Protein AF-A0A7S1KXC6-F1 (afdb_monomer_lite)

Organism: Alexandrium catenella (NCBI:txid2925)

Radius of gyration: 20.32 Å; chains: 1; bounding box: 51×34×52 Å

Sequence (134 aa):
VDFGVVEAVAPRAGWAAPFLHRGDERSELSVRLCDVEEGTGRCQPRDADAAVFYPHRFVSCVRAEREGHGWRLNAEAAERIRAMRGLLRGLGAQGAGAKAADAPLVPAEIAGRCPAVEGLGMIPSPARSCAAQV

Foldseek 3Di:
DWDWDFPDKAQAPPDPDPDDDLPFPGIKTFIFTWDADLVFQWTATDPPDGDIDTSVPDDDDADWDDDPRTTGGDPVRSVVVVVVVVVVVVVVVVVVPCPDDDDDDDDPDDPDDDPPPPDDPDDDDPDDDDDDDD

Secondary structure (DSSP, 8-state):
--EEEEEEEEPPTT---SS--TT-SS-EEEEEEEEE-TTT-EEEEEEEEEEEE-GGG------EEEETTEEEE-HHHHHHHHHHHHHHHHHHHHHTT----------S--------------PPP---------

pLDDT: mean 77.61, std 20.32, range [34.34, 96.88]

Structure (mmCIF, N/CA/C/O backbone):
data_AF-A0A7S1KXC6-F1
#
_entry.id   AF-A0A7S1KXC6-F1
#
loop_
_atom_site.group_PDB
_atom_site.id
_atom_site.type_symbol
_atom_site.label_atom_id
_atom_site.label_alt_id
_atom_site.label_comp_id
_atom_site.label_asym_id
_atom_site.label_entity_id
_atom_site.label_seq_id
_atom_site.pdbx_PDB_ins_code
_atom_site.Cartn_x
_atom_site.Cartn_y
_atom_site.Cartn_z
_atom_site.occupancy
_ato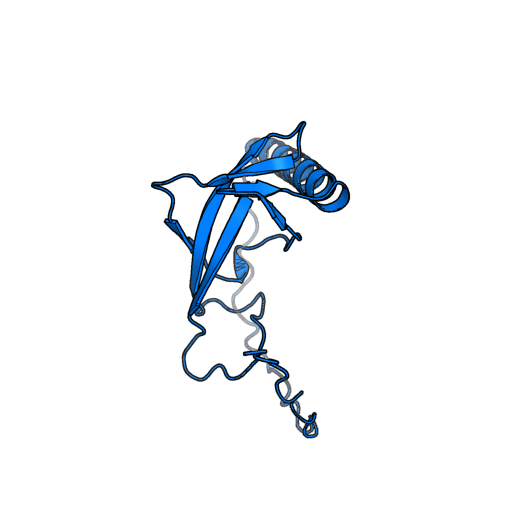m_site.B_iso_or_equiv
_atom_site.auth_seq_id
_atom_site.auth_comp_id
_atom_site.auth_asym_id
_atom_site.auth_atom_id
_atom_site.pdbx_PDB_model_num
ATOM 1 N N . VAL A 1 1 ? -9.961 -6.458 0.286 1.00 79.31 1 VAL A N 1
ATOM 2 C CA . VAL A 1 1 ? -9.179 -5.242 -0.037 1.00 79.31 1 VAL A CA 1
ATOM 3 C C . VAL A 1 1 ? -8.395 -4.909 1.191 1.00 79.31 1 VAL A C 1
ATOM 5 O O . VAL A 1 1 ? -8.953 -4.397 2.163 1.00 79.31 1 VAL A O 1
ATOM 8 N N . ASP A 1 2 ? -7.135 -5.284 1.137 1.00 89.00 2 ASP A N 1
ATOM 9 C CA . ASP A 1 2 ? -6.214 -5.154 2.246 1.00 89.00 2 ASP A CA 1
ATOM 10 C C . ASP A 1 2 ? -5.470 -3.830 2.132 1.00 89.00 2 ASP A C 1
ATOM 12 O O . ASP A 1 2 ? -5.295 -3.281 1.040 1.00 89.00 2 ASP A O 1
ATOM 16 N N . PHE A 1 3 ? -5.094 -3.288 3.282 1.00 92.62 3 PHE A N 1
ATOM 17 C CA . PHE A 1 3 ? -4.166 -2.175 3.351 1.00 92.62 3 PHE A CA 1
ATOM 18 C C . PHE A 1 3 ? -2.788 -2.756 3.646 1.00 92.62 3 PHE A C 1
ATOM 20 O O . PHE A 1 3 ? -2.651 -3.655 4.477 1.00 92.62 3 PHE A O 1
ATOM 27 N N . GLY A 1 4 ? -1.777 -2.257 2.949 1.00 93.81 4 GLY A N 1
ATOM 28 C CA . GLY A 1 4 ? -0.411 -2.709 3.126 1.00 93.81 4 GLY A CA 1
ATOM 29 C C . GLY A 1 4 ? 0.560 -1.553 2.991 1.00 93.81 4 GLY A C 1
ATOM 30 O O . GLY A 1 4 ? 0.341 -0.629 2.204 1.00 93.81 4 GLY A O 1
ATOM 31 N N . VAL A 1 5 ? 1.630 -1.617 3.772 1.00 93.38 5 VAL A N 1
ATOM 32 C CA . VAL A 1 5 ? 2.727 -0.654 3.734 1.00 93.38 5 VAL A CA 1
ATOM 33 C C . VAL A 1 5 ? 3.846 -1.247 2.895 1.00 93.38 5 VAL A C 1
ATOM 35 O O . VAL A 1 5 ? 4.293 -2.363 3.152 1.00 93.38 5 VAL A O 1
ATOM 38 N N . VAL A 1 6 ? 4.285 -0.510 1.877 1.00 93.31 6 VAL A N 1
ATOM 39 C CA . VAL A 1 6 ? 5.432 -0.902 1.052 1.00 93.31 6 VAL A CA 1
ATOM 40 C C . VAL A 1 6 ? 6.703 -0.695 1.872 1.00 93.31 6 VAL A C 1
ATOM 42 O O . VAL A 1 6 ? 7.017 0.431 2.252 1.00 93.31 6 VAL A O 1
ATOM 45 N N . GLU A 1 7 ? 7.423 -1.778 2.145 1.00 92.31 7 GLU A N 1
ATOM 46 C CA . GLU A 1 7 ? 8.675 -1.757 2.910 1.00 92.31 7 GLU A CA 1
ATOM 47 C C . GLU A 1 7 ? 9.895 -1.658 2.000 1.00 92.31 7 GLU A C 1
ATOM 49 O O . GLU A 1 7 ? 10.868 -0.981 2.326 1.00 92.31 7 GLU A O 1
ATOM 54 N N . ALA A 1 8 ? 9.839 -2.328 0.849 1.00 92.50 8 ALA A N 1
ATOM 55 C CA . ALA A 1 8 ? 10.916 -2.337 -0.124 1.00 92.50 8 ALA A CA 1
ATOM 56 C C . ALA A 1 8 ? 10.375 -2.447 -1.550 1.00 92.50 8 ALA A C 1
ATOM 58 O O . ALA A 1 8 ? 9.290 -2.979 -1.797 1.00 92.50 8 ALA A O 1
ATOM 59 N N . VAL A 1 9 ? 11.173 -1.946 -2.489 1.00 92.81 9 VAL A N 1
ATOM 60 C CA . VAL A 1 9 ? 10.916 -2.016 -3.926 1.00 92.81 9 VAL A CA 1
ATOM 61 C C . VAL A 1 9 ? 12.130 -2.646 -4.591 1.00 92.81 9 VAL A C 1
ATOM 63 O O . VAL A 1 9 ? 13.237 -2.122 -4.467 1.00 92.81 9 VAL A O 1
ATOM 66 N N . ALA A 1 10 ? 11.918 -3.735 -5.323 1.00 94.44 10 ALA A N 1
ATOM 67 C CA . ALA A 1 10 ? 12.913 -4.341 -6.196 1.00 94.44 10 ALA A CA 1
ATOM 68 C C . ALA A 1 10 ? 12.524 -4.046 -7.656 1.00 94.44 10 ALA A C 1
ATOM 70 O O . ALA A 1 10 ? 11.658 -4.723 -8.216 1.00 94.44 10 ALA A O 1
ATOM 71 N N . PRO A 1 11 ? 13.095 -2.998 -8.278 1.00 92.38 11 PRO A N 1
ATOM 72 C CA . PRO A 1 11 ? 12.751 -2.640 -9.644 1.00 92.38 11 PRO A CA 1
ATOM 73 C C . PRO A 1 11 ? 13.240 -3.707 -10.626 1.00 92.38 11 PRO A C 1
ATOM 75 O O . PRO A 1 11 ? 14.267 -4.355 -10.411 1.00 92.38 11 PRO A O 1
ATOM 78 N N . ARG A 1 12 ? 12.538 -3.859 -11.750 1.00 93.06 12 ARG A N 1
ATOM 79 C CA . ARG A 1 12 ? 12.982 -4.753 -12.822 1.00 93.06 12 ARG A CA 1
ATOM 80 C C . ARG A 1 12 ? 14.361 -4.345 -13.354 1.00 93.06 12 ARG A C 1
ATOM 82 O O . ARG A 1 12 ? 14.701 -3.162 -13.411 1.00 93.06 12 ARG A O 1
ATOM 89 N N . ALA A 1 13 ? 15.135 -5.325 -13.817 1.00 92.88 13 ALA A N 1
ATOM 90 C CA . ALA A 1 13 ? 16.466 -5.082 -14.368 1.00 92.88 13 ALA A CA 1
ATOM 91 C C . ALA A 1 13 ? 16.441 -4.038 -15.503 1.00 92.88 13 ALA A C 1
ATOM 93 O O . ALA A 1 13 ? 15.576 -4.075 -16.381 1.00 92.88 13 ALA A O 1
ATOM 94 N N . GLY A 1 14 ? 17.398 -3.106 -15.474 1.00 91.62 14 GLY A N 1
ATOM 95 C CA . GLY A 1 14 ? 17.503 -2.014 -16.448 1.00 91.62 14 GLY A CA 1
ATOM 96 C C . GLY A 1 14 ? 16.497 -0.871 -16.255 1.00 91.62 14 GLY A C 1
ATOM 97 O O . GLY A 1 14 ? 16.476 0.056 -17.061 1.00 91.62 14 GLY A O 1
ATOM 98 N N . TRP A 1 15 ? 15.669 -0.897 -15.206 1.00 89.88 15 TRP A N 1
ATOM 99 C CA . TRP A 1 15 ? 14.744 0.193 -14.895 1.00 89.88 15 TRP A CA 1
ATOM 100 C C . TRP A 1 15 ? 15.449 1.312 -14.128 1.00 89.88 15 TRP A C 1
ATOM 102 O O . TRP A 1 15 ? 15.749 1.181 -12.945 1.00 89.88 15 TRP A O 1
ATOM 112 N N . ALA A 1 16 ? 15.714 2.423 -14.813 1.00 86.12 16 ALA A N 1
ATOM 113 C CA . ALA A 1 16 ? 16.377 3.593 -14.233 1.00 86.12 16 ALA A CA 1
ATOM 114 C C . ALA A 1 16 ? 15.400 4.682 -13.749 1.00 86.12 16 ALA A C 1
ATOM 116 O O . ALA A 1 16 ? 15.834 5.709 -13.229 1.00 86.12 16 ALA A O 1
ATOM 117 N N . ALA A 1 17 ? 14.089 4.500 -13.944 1.00 84.94 17 ALA A N 1
ATOM 118 C CA . ALA A 1 17 ? 13.110 5.512 -13.570 1.00 84.94 17 ALA A CA 1
ATOM 119 C C . ALA A 1 17 ? 12.925 5.568 -12.041 1.00 84.94 17 ALA A C 1
ATOM 121 O O . ALA A 1 17 ? 12.840 4.521 -11.396 1.00 84.94 17 ALA A O 1
ATOM 122 N N . PRO A 1 18 ? 12.780 6.769 -11.450 1.00 83.31 18 PRO A N 1
ATOM 123 C CA . PRO A 1 18 ? 12.588 6.939 -10.008 1.00 83.31 18 PRO A CA 1
ATOM 124 C C . PRO A 1 18 ? 11.154 6.617 -9.549 1.00 83.31 18 PRO A C 1
ATOM 126 O O . PRO A 1 18 ? 10.776 6.928 -8.423 1.00 83.31 18 PRO A O 1
ATOM 129 N N . PHE A 1 19 ? 10.331 6.038 -10.424 1.00 85.88 19 PHE A N 1
ATOM 130 C CA . PHE A 1 19 ? 8.946 5.673 -10.159 1.00 85.88 19 PHE A CA 1
ATOM 131 C C . PHE A 1 19 ? 8.607 4.329 -10.806 1.00 85.88 19 PHE A C 1
ATOM 133 O O . PHE A 1 19 ? 9.251 3.886 -11.761 1.00 85.88 19 PHE A O 1
ATOM 140 N N . LEU A 1 20 ? 7.560 3.688 -10.290 1.00 84.81 20 LEU A N 1
ATOM 141 C CA . LEU A 1 20 ? 7.006 2.457 -10.846 1.00 84.81 20 LEU A CA 1
ATOM 142 C C . LEU A 1 20 ? 5.818 2.791 -11.738 1.00 84.81 20 LEU A C 1
ATOM 144 O O . LEU A 1 20 ? 4.960 3.598 -11.378 1.00 84.81 20 LEU A O 1
ATOM 148 N N . HIS A 1 21 ? 5.763 2.162 -12.907 1.00 85.25 21 HIS A N 1
ATOM 149 C CA . HIS A 1 21 ? 4.628 2.301 -13.807 1.00 85.25 21 HIS A CA 1
ATOM 150 C C . HIS A 1 21 ? 3.557 1.262 -13.461 1.00 85.25 21 HIS A C 1
ATOM 152 O O . HIS A 1 21 ? 3.878 0.129 -13.116 1.00 85.25 21 HIS A O 1
ATOM 158 N N . ARG A 1 22 ? 2.271 1.604 -13.598 1.00 84.75 22 ARG A N 1
ATOM 159 C CA . ARG A 1 22 ? 1.188 0.643 -13.322 1.00 84.75 22 ARG A CA 1
ATOM 160 C C . ARG A 1 22 ? 1.231 -0.568 -14.253 1.00 84.75 22 ARG A C 1
ATOM 162 O O . ARG A 1 22 ? 0.908 -1.659 -13.823 1.00 84.75 22 ARG A O 1
ATOM 169 N N . GLY A 1 23 ? 1.650 -0.385 -15.503 1.00 86.00 23 GLY A N 1
ATOM 170 C CA . GLY A 1 23 ? 1.884 -1.480 -16.455 1.00 86.00 23 GLY A CA 1
ATOM 171 C C . GLY A 1 23 ? 3.202 -2.231 -16.234 1.00 86.00 23 GLY A C 1
ATOM 172 O O . GLY A 1 23 ? 3.670 -2.914 -17.136 1.00 86.00 23 GLY A O 1
ATOM 173 N N . ASP A 1 24 ? 3.865 -2.034 -15.095 1.00 88.56 24 ASP A N 1
ATOM 174 C CA . ASP A 1 24 ? 5.043 -2.808 -14.740 1.00 88.56 24 ASP A CA 1
ATOM 175 C C . ASP A 1 24 ? 4.637 -4.123 -14.067 1.00 88.56 24 ASP A C 1
ATOM 177 O O . ASP A 1 24 ? 4.069 -4.156 -12.973 1.00 88.56 24 ASP A O 1
ATOM 181 N N . GLU A 1 25 ? 4.928 -5.218 -14.757 1.00 89.44 25 GLU A N 1
ATOM 182 C CA . GLU A 1 25 ? 4.617 -6.581 -14.324 1.00 89.44 25 GLU A CA 1
ATOM 183 C C . GLU A 1 25 ? 5.832 -7.300 -13.732 1.00 89.44 25 GLU A C 1
ATOM 185 O O . GLU A 1 25 ? 5.707 -8.430 -13.275 1.00 89.44 25 GLU A O 1
ATOM 190 N N . ARG A 1 26 ? 7.013 -6.666 -13.752 1.00 92.44 26 ARG A N 1
ATOM 191 C CA . ARG A 1 26 ? 8.278 -7.322 -13.391 1.00 92.44 26 ARG A CA 1
ATOM 192 C C . ARG A 1 26 ? 8.939 -6.761 -12.142 1.00 92.44 26 ARG A C 1
ATOM 194 O O . ARG A 1 26 ? 9.754 -7.463 -11.558 1.00 92.44 26 ARG A O 1
ATOM 201 N N . SER A 1 27 ? 8.646 -5.520 -11.759 1.00 93.62 27 SER A N 1
ATOM 202 C CA . SER A 1 27 ? 9.117 -4.994 -10.474 1.00 93.62 27 SER A CA 1
ATOM 203 C C . SER A 1 27 ? 8.339 -5.619 -9.324 1.00 93.62 27 SER A C 1
ATOM 205 O O . SER A 1 27 ? 7.125 -5.800 -9.417 1.00 93.62 27 SER A O 1
ATOM 207 N N . GLU A 1 28 ? 9.031 -5.892 -8.228 1.00 94.94 28 GLU A N 1
ATOM 208 C CA . GLU A 1 28 ? 8.468 -6.508 -7.033 1.00 94.94 28 GLU A CA 1
ATOM 209 C C . GLU A 1 28 ? 8.374 -5.492 -5.894 1.00 94.94 28 GLU A C 1
ATOM 211 O O . GLU A 1 28 ? 9.234 -4.627 -5.706 1.00 94.94 28 GLU A O 1
ATOM 216 N N . LEU A 1 29 ? 7.289 -5.593 -5.135 1.00 93.38 29 LEU A N 1
ATOM 217 C CA . LEU A 1 29 ? 6.963 -4.747 -3.999 1.00 93.38 29 LEU A CA 1
ATOM 218 C C . LEU A 1 29 ? 6.825 -5.625 -2.765 1.00 93.38 29 LEU A C 1
ATOM 220 O O . LEU A 1 29 ? 5.874 -6.400 -2.672 1.00 93.38 29 LEU A O 1
ATOM 224 N N . SER A 1 30 ? 7.744 -5.480 -1.814 1.00 94.38 30 SER A N 1
ATOM 225 C CA . SER A 1 30 ? 7.629 -6.118 -0.504 1.00 94.38 30 SER A CA 1
ATOM 226 C C . SER A 1 30 ? 6.679 -5.294 0.351 1.00 94.38 30 SER A C 1
ATOM 228 O O . SER A 1 30 ? 6.948 -4.126 0.644 1.00 94.38 30 SER A O 1
ATOM 230 N N . VAL A 1 31 ? 5.554 -5.889 0.729 1.00 94.31 31 VAL A N 1
ATOM 231 C CA . VAL A 1 31 ? 4.469 -5.228 1.452 1.00 94.31 31 VAL A CA 1
ATOM 232 C C . VAL A 1 31 ? 4.215 -5.946 2.761 1.00 94.31 31 VAL A C 1
ATOM 234 O O . VAL A 1 31 ? 4.072 -7.166 2.786 1.00 94.31 31 VAL A O 1
ATOM 237 N N . ARG A 1 32 ? 4.059 -5.173 3.834 1.00 94.50 32 ARG A N 1
ATOM 238 C CA . ARG A 1 32 ? 3.516 -5.669 5.096 1.00 94.50 32 ARG A CA 1
ATOM 239 C C . ARG A 1 32 ? 2.033 -5.350 5.181 1.00 94.50 32 ARG A C 1
ATOM 241 O O . ARG A 1 32 ? 1.653 -4.175 5.172 1.00 94.50 32 ARG A O 1
ATOM 248 N N . LEU A 1 33 ? 1.196 -6.381 5.255 1.00 94.75 33 LEU A N 1
ATOM 249 C CA . LEU A 1 33 ? -0.242 -6.188 5.423 1.00 94.75 33 LEU A CA 1
ATOM 250 C C . LEU A 1 33 ? -0.565 -5.670 6.824 1.00 94.75 33 LEU A C 1
ATOM 252 O O . LEU A 1 33 ? 0.121 -5.971 7.802 1.00 94.75 33 LEU A O 1
ATOM 256 N N . CYS A 1 34 ? -1.610 -4.856 6.899 1.00 95.12 34 CYS A N 1
ATOM 257 C CA . CYS A 1 34 ? -2.020 -4.186 8.119 1.00 95.12 34 CYS A CA 1
ATOM 258 C C . CYS A 1 34 ? -3.533 -4.298 8.322 1.00 95.12 34 CYS A C 1
ATOM 260 O O . CYS A 1 34 ? -4.321 -4.112 7.388 1.00 95.12 34 CYS A O 1
ATOM 262 N N . ASP A 1 35 ? -3.935 -4.511 9.571 1.00 94.62 35 ASP A N 1
ATOM 263 C CA . ASP A 1 35 ? -5.315 -4.343 10.004 1.00 94.62 35 ASP A CA 1
ATOM 264 C C . ASP A 1 35 ? -5.603 -2.869 10.246 1.00 94.62 35 ASP A C 1
ATOM 266 O O . ASP A 1 35 ? -4.863 -2.192 10.955 1.00 94.62 35 ASP A O 1
ATOM 270 N N . VAL A 1 36 ? -6.676 -2.369 9.632 1.00 95.00 36 VAL A N 1
ATOM 271 C CA . VAL A 1 36 ? -7.094 -0.967 9.745 1.00 95.00 36 VAL A CA 1
ATOM 272 C C . VAL A 1 36 ? -8.325 -0.890 10.628 1.00 95.00 36 VAL A C 1
ATOM 274 O O . VAL A 1 36 ? -9.389 -1.384 10.249 1.00 95.00 36 VAL A O 1
ATOM 277 N N . GLU A 1 37 ? -8.191 -0.222 11.766 1.00 95.00 37 GLU A N 1
ATOM 278 C CA . GLU A 1 37 ? -9.301 0.120 12.644 1.00 95.00 37 GLU A CA 1
ATOM 279 C C . GLU A 1 37 ? -10.068 1.319 12.058 1.00 95.00 37 GLU A C 1
ATOM 281 O O . GLU A 1 37 ? -9.586 2.453 12.048 1.00 95.00 37 GLU A O 1
ATOM 286 N N . GLU A 1 38 ? -11.277 1.081 11.539 1.00 88.88 38 GLU A N 1
ATOM 287 C CA . GLU A 1 38 ? -12.012 2.076 10.738 1.00 88.88 38 GLU A CA 1
ATOM 288 C C . GLU A 1 38 ? -12.458 3.324 11.517 1.00 88.88 38 GLU A C 1
ATOM 290 O O . GLU A 1 38 ? -12.719 4.356 10.893 1.00 88.88 38 GLU A O 1
ATOM 295 N N . GLY A 1 39 ? -12.559 3.239 12.848 1.00 92.44 39 GLY A N 1
ATOM 296 C CA . GLY A 1 39 ? -12.960 4.359 13.707 1.00 92.44 39 GLY A CA 1
ATOM 297 C C . GLY A 1 39 ? -11.816 5.317 14.043 1.00 92.44 39 GLY A C 1
ATOM 298 O O . GLY A 1 39 ? -12.026 6.523 14.130 1.00 92.44 39 GLY A O 1
ATOM 299 N N . THR A 1 40 ? -10.599 4.798 14.208 1.00 93.25 40 THR A N 1
ATOM 300 C CA . THR A 1 40 ? -9.431 5.577 14.659 1.00 93.25 40 THR A CA 1
ATOM 301 C C . THR A 1 40 ? -8.447 5.884 13.529 1.00 93.25 40 THR A C 1
ATOM 303 O O . THR A 1 40 ? -7.609 6.783 13.667 1.00 93.25 40 THR A O 1
ATOM 306 N N . GLY A 1 41 ? -8.528 5.129 12.424 1.00 94.56 41 GLY A N 1
ATOM 307 C CA . GLY A 1 41 ? -7.555 5.138 11.331 1.00 94.56 41 GLY A CA 1
ATOM 308 C C . GLY A 1 41 ? -6.239 4.439 11.683 1.00 94.56 41 GLY A C 1
ATOM 309 O O . GLY A 1 41 ? -5.280 4.523 10.910 1.00 94.56 41 GLY A O 1
ATOM 310 N N . ARG A 1 42 ? -6.163 3.773 12.843 1.00 96.25 42 ARG A N 1
ATOM 311 C CA . ARG A 1 42 ? -4.962 3.072 13.291 1.00 96.25 42 ARG A CA 1
ATOM 312 C C . ARG A 1 42 ? -4.752 1.813 12.460 1.00 96.25 42 ARG A C 1
ATOM 314 O O . ARG A 1 42 ? -5.684 1.061 12.192 1.00 96.25 42 ARG A O 1
ATOM 321 N N . CYS A 1 43 ? -3.514 1.609 12.045 1.00 96.31 43 CYS A N 1
ATOM 322 C CA . CYS A 1 43 ? -3.082 0.504 11.210 1.00 96.31 43 CYS A CA 1
ATOM 323 C C . CYS A 1 43 ? -2.048 -0.316 11.974 1.00 96.31 43 CYS A C 1
ATOM 325 O O . CYS A 1 43 ? -0.970 0.193 12.300 1.00 96.31 43 CYS A O 1
ATOM 327 N N . GLN A 1 44 ? -2.364 -1.576 12.246 1.00 95.88 44 GLN A N 1
ATOM 328 C CA . GLN A 1 44 ? -1.468 -2.482 12.949 1.00 95.88 44 GLN A CA 1
ATOM 329 C C . GLN A 1 44 ? -0.902 -3.520 11.976 1.00 95.88 44 GLN A C 1
ATOM 331 O O . GLN A 1 44 ? -1.684 -4.181 11.292 1.00 95.88 44 GLN A O 1
ATOM 336 N N . PRO A 1 45 ? 0.432 -3.657 11.874 1.00 94.88 45 PRO A N 1
ATOM 337 C CA . PRO A 1 45 ? 1.028 -4.684 11.033 1.00 94.88 45 PRO A CA 1
ATOM 338 C C . PRO A 1 45 ? 0.625 -6.084 11.485 1.00 94.88 45 PRO A C 1
ATOM 340 O O . PRO A 1 45 ? 0.551 -6.358 12.681 1.00 94.88 45 PRO A O 1
ATOM 343 N N . ARG A 1 46 ? 0.431 -6.975 10.515 1.00 94.69 46 ARG A N 1
ATOM 344 C CA . ARG A 1 46 ? 0.275 -8.411 10.745 1.00 94.69 46 ARG A CA 1
ATOM 345 C C . ARG A 1 46 ? 1.653 -9.070 10.668 1.00 94.69 46 ARG A C 1
ATOM 347 O O . ARG A 1 46 ? 2.307 -9.008 9.628 1.00 94.69 46 ARG A O 1
ATOM 354 N N . ASP A 1 47 ? 2.104 -9.683 11.762 1.00 82.12 47 ASP A N 1
ATOM 355 C CA . ASP A 1 47 ? 3.490 -10.167 11.903 1.00 82.12 47 ASP A CA 1
ATOM 356 C C . ASP A 1 47 ? 3.888 -11.269 10.903 1.00 82.12 47 ASP A C 1
ATOM 358 O O . ASP A 1 47 ? 5.057 -11.365 10.536 1.00 82.12 47 ASP A O 1
ATOM 362 N N . ALA A 1 48 ? 2.933 -12.075 10.430 1.00 81.44 48 ALA A N 1
ATOM 363 C CA . ALA A 1 48 ? 3.180 -13.178 9.496 1.00 81.44 48 ALA A CA 1
ATOM 364 C C . ALA A 1 48 ? 2.899 -12.835 8.018 1.00 81.44 48 ALA A C 1
ATOM 366 O O . ALA A 1 48 ? 3.156 -13.663 7.146 1.00 81.44 48 ALA A O 1
ATOM 367 N N . ASP A 1 49 ? 2.415 -11.625 7.717 1.00 83.62 49 ASP A N 1
ATOM 368 C CA . ASP A 1 49 ? 1.875 -11.286 6.392 1.00 83.62 49 ASP A CA 1
ATOM 369 C C . ASP A 1 49 ? 2.799 -10.337 5.613 1.00 83.62 49 ASP A C 1
ATOM 371 O O . ASP A 1 49 ? 2.380 -9.298 5.084 1.00 83.62 49 ASP A O 1
ATOM 375 N N . ALA A 1 50 ? 4.081 -10.694 5.538 1.00 88.88 50 ALA A N 1
ATOM 376 C CA . ALA A 1 50 ? 4.957 -10.135 4.518 1.00 88.88 50 ALA A CA 1
ATOM 377 C C . ALA A 1 50 ? 4.613 -10.791 3.174 1.00 88.88 50 ALA A C 1
ATOM 379 O O . ALA A 1 50 ? 4.700 -12.009 3.022 1.00 88.88 50 ALA A O 1
ATOM 380 N N . ALA A 1 51 ? 4.211 -9.986 2.195 1.00 92.81 51 ALA A N 1
ATOM 381 C CA . ALA A 1 51 ? 3.790 -10.460 0.885 1.00 92.81 51 ALA A CA 1
ATOM 382 C C . ALA A 1 51 ? 4.469 -9.665 -0.231 1.00 92.81 51 ALA A C 1
ATOM 384 O O . ALA A 1 51 ? 4.756 -8.475 -0.090 1.00 92.81 51 ALA A O 1
ATOM 385 N N . VAL A 1 52 ? 4.709 -10.332 -1.358 1.00 93.44 52 VAL A N 1
ATOM 386 C CA . VAL A 1 52 ? 5.253 -9.702 -2.563 1.00 93.44 52 VAL A CA 1
ATOM 387 C C . VAL A 1 52 ? 4.115 -9.414 -3.533 1.00 93.44 52 VAL A C 1
ATOM 389 O O . VAL A 1 52 ? 3.306 -10.287 -3.853 1.00 93.44 52 VAL A O 1
ATOM 392 N N . PHE A 1 53 ? 4.058 -8.175 -4.011 1.00 92.56 53 PHE A N 1
ATOM 393 C CA . PHE A 1 53 ? 3.090 -7.717 -4.999 1.00 92.56 53 PHE A CA 1
ATOM 394 C C . PHE A 1 53 ? 3.788 -7.104 -6.210 1.00 92.56 53 PHE A C 1
ATOM 396 O O . PHE A 1 53 ? 4.956 -6.733 -6.163 1.00 92.56 53 PHE A O 1
ATOM 403 N N . TYR A 1 54 ? 3.026 -6.942 -7.288 1.00 92.50 54 TYR A N 1
ATOM 404 C CA . TYR A 1 54 ? 3.455 -6.228 -8.487 1.00 92.50 54 TYR A CA 1
ATOM 405 C C . TYR A 1 54 ? 2.724 -4.882 -8.577 1.00 92.50 54 TYR A C 1
ATOM 407 O O . TYR A 1 54 ? 1.563 -4.808 -8.155 1.00 92.50 54 TYR A O 1
ATOM 415 N N . PRO A 1 55 ? 3.335 -3.833 -9.159 1.00 90.50 55 PRO A N 1
ATOM 416 C CA . PRO A 1 55 ? 2.741 -2.499 -9.271 1.00 90.50 55 PRO A CA 1
ATOM 417 C C . PRO A 1 55 ? 1.309 -2.476 -9.818 1.00 90.50 55 PRO A C 1
ATOM 419 O O . PRO A 1 55 ? 0.462 -1.751 -9.298 1.00 90.50 55 PRO A O 1
ATOM 422 N N . HIS A 1 56 ? 0.995 -3.313 -10.811 1.00 87.88 56 HIS A N 1
ATOM 423 C CA . HIS A 1 56 ? -0.344 -3.381 -11.407 1.00 87.88 56 HIS A CA 1
ATOM 424 C C . HIS A 1 56 ? -1.446 -3.848 -10.438 1.00 87.88 56 HIS A C 1
ATOM 426 O O . HIS A 1 56 ? -2.627 -3.613 -10.704 1.00 87.88 56 HIS A O 1
ATOM 432 N N . ARG A 1 57 ? -1.088 -4.498 -9.318 1.00 86.62 57 ARG A N 1
ATOM 433 C CA . ARG A 1 57 ? -2.038 -4.990 -8.303 1.00 86.62 57 ARG A CA 1
ATOM 434 C C . ARG A 1 57 ? -2.449 -3.922 -7.286 1.00 86.62 57 ARG A C 1
ATOM 436 O O . ARG A 1 57 ? -3.335 -4.177 -6.474 1.00 86.62 57 ARG A O 1
ATOM 443 N N . PHE A 1 58 ? -1.848 -2.733 -7.329 1.00 83.19 58 PHE A N 1
ATOM 444 C CA . PHE A 1 58 ? -2.198 -1.629 -6.440 1.00 83.19 58 PHE A CA 1
ATOM 445 C C . PHE A 1 58 ? -3.299 -0.767 -7.049 1.00 83.19 58 PHE A C 1
ATOM 447 O O . PHE A 1 58 ? -3.244 -0.372 -8.213 1.00 83.19 58 PHE A O 1
ATOM 454 N N . VAL A 1 59 ? -4.305 -0.458 -6.230 1.00 76.88 59 VAL A N 1
ATOM 455 C CA . VAL A 1 59 ? -5.464 0.341 -6.651 1.00 76.88 59 VAL A CA 1
ATOM 456 C C . VAL A 1 59 ? -5.271 1.822 -6.320 1.00 76.88 59 VAL A C 1
ATOM 458 O O . VAL A 1 59 ? -5.619 2.676 -7.128 1.00 76.88 59 VAL A O 1
ATOM 461 N N . SER A 1 60 ? -4.698 2.144 -5.155 1.00 79.62 60 SER A N 1
ATOM 462 C CA . SER A 1 60 ? -4.448 3.525 -4.730 1.00 79.62 60 SER A CA 1
ATOM 463 C C . SER A 1 60 ? -3.297 3.590 -3.733 1.00 79.62 60 SER A C 1
ATOM 465 O O . SER A 1 60 ? -3.241 2.793 -2.799 1.00 79.62 60 SER A O 1
ATOM 467 N N . CYS A 1 61 ? -2.444 4.604 -3.871 1.00 84.44 61 CYS A N 1
ATOM 468 C CA . CYS A 1 61 ? -1.528 5.014 -2.812 1.00 84.44 61 CYS A CA 1
ATOM 469 C C . CYS A 1 61 ? -2.262 5.974 -1.868 1.00 84.44 61 CYS A C 1
ATOM 471 O O . CYS A 1 61 ? -2.964 6.880 -2.324 1.00 84.44 61 CYS A O 1
ATOM 473 N N . VAL A 1 62 ? -2.114 5.777 -0.562 1.00 91.12 62 VAL A N 1
ATOM 474 C CA . VAL A 1 62 ? -2.582 6.712 0.468 1.00 91.12 62 VAL A CA 1
ATOM 475 C C . VAL A 1 62 ? -1.432 7.033 1.407 1.00 91.12 62 VAL A C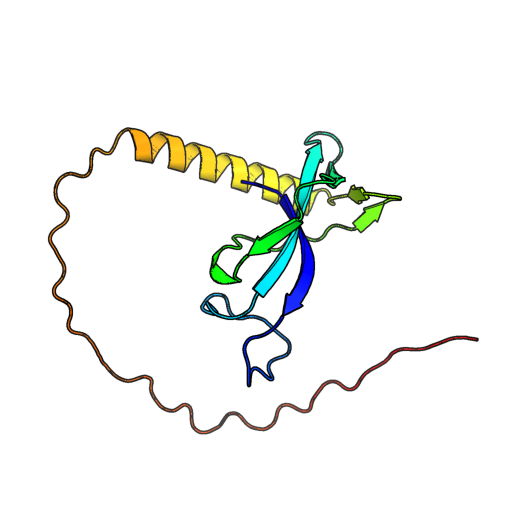 1
ATOM 477 O O . VAL A 1 62 ? -0.513 6.230 1.567 1.00 91.12 62 VAL A O 1
ATOM 480 N N . ARG A 1 63 ? -1.467 8.216 2.020 1.00 90.12 63 ARG A N 1
ATOM 481 C CA . ARG A 1 63 ? -0.454 8.613 2.994 1.00 90.12 63 ARG A CA 1
ATOM 482 C C . ARG A 1 63 ? -0.819 8.047 4.364 1.00 90.12 63 ARG A C 1
ATOM 484 O O . ARG A 1 63 ? -1.935 8.247 4.836 1.00 90.12 63 ARG A O 1
ATOM 491 N N . ALA A 1 64 ? 0.137 7.368 4.983 1.00 93.38 64 ALA A N 1
ATOM 492 C CA . ALA A 1 64 ? 0.063 6.921 6.364 1.00 93.38 64 ALA A CA 1
ATOM 493 C C . ALA A 1 64 ? 1.276 7.467 7.121 1.00 93.38 64 ALA A C 1
ATOM 495 O O . ALA A 1 64 ? 2.373 7.564 6.566 1.00 93.38 64 ALA A O 1
ATOM 496 N N . GLU A 1 65 ? 1.073 7.840 8.374 1.00 95.38 65 GLU A N 1
ATOM 497 C CA . GLU A 1 65 ? 2.110 8.370 9.253 1.00 95.38 65 GLU A CA 1
ATOM 498 C C . GLU A 1 65 ? 2.493 7.307 10.273 1.00 95.38 65 GLU A C 1
ATOM 500 O O . GLU A 1 65 ? 1.650 6.531 10.716 1.00 95.38 65 GLU A O 1
ATOM 505 N N . ARG A 1 66 ? 3.775 7.216 10.622 1.00 94.88 66 ARG A N 1
ATOM 506 C CA . ARG A 1 66 ? 4.238 6.211 11.580 1.00 94.88 66 ARG A CA 1
ATOM 507 C C . ARG A 1 66 ? 3.856 6.640 12.997 1.00 94.88 66 ARG A C 1
ATOM 509 O O . ARG A 1 66 ? 4.190 7.745 13.409 1.00 94.88 66 ARG A O 1
ATOM 516 N N . GLU A 1 67 ? 3.200 5.754 13.742 1.00 95.12 67 GLU A N 1
ATOM 517 C CA . GLU A 1 67 ? 2.734 5.995 15.112 1.00 95.12 67 GLU A CA 1
ATOM 518 C C . GLU A 1 67 ? 3.183 4.829 16.006 1.00 95.12 67 GLU A C 1
ATOM 520 O O . GLU A 1 67 ? 2.574 3.756 16.046 1.00 95.12 67 GLU A O 1
ATOM 525 N N . GLY A 1 68 ? 4.316 5.013 16.691 1.00 93.50 68 GLY A N 1
ATOM 526 C CA . GLY A 1 68 ? 4.965 3.952 17.465 1.00 93.50 68 GLY A CA 1
ATOM 527 C C . GLY A 1 68 ? 5.357 2.754 16.589 1.00 93.50 68 GLY A C 1
ATOM 528 O O . GLY A 1 68 ? 6.146 2.884 15.649 1.00 93.50 68 GLY A O 1
ATOM 529 N N . HIS A 1 69 ? 4.800 1.582 16.907 1.00 91.12 69 HIS A N 1
ATOM 530 C CA . HIS A 1 69 ? 5.012 0.335 16.159 1.00 91.12 69 HIS A CA 1
ATOM 531 C C . HIS A 1 69 ? 4.033 0.127 14.994 1.00 91.12 69 HIS A C 1
ATOM 533 O O . HIS A 1 69 ? 4.156 -0.862 14.276 1.00 91.12 69 HIS A O 1
ATOM 539 N N . GLY A 1 70 ? 3.066 1.026 14.809 1.00 94.44 70 GLY A N 1
ATOM 540 C CA . GLY A 1 70 ? 2.085 0.946 13.733 1.00 94.44 70 GLY A CA 1
ATOM 541 C C . GLY A 1 70 ? 2.092 2.184 12.851 1.00 94.44 70 GLY A C 1
ATOM 542 O O . GLY A 1 70 ? 3.041 2.976 12.831 1.00 94.44 70 GLY A O 1
ATOM 543 N N . TRP A 1 71 ? 0.991 2.355 12.131 1.00 96.81 71 TRP A N 1
ATOM 544 C CA . TRP A 1 71 ? 0.745 3.527 11.305 1.00 96.81 71 TRP A CA 1
ATOM 545 C C . TRP A 1 71 ? -0.620 4.120 11.602 1.00 96.81 71 TRP A C 1
ATOM 547 O O . TRP A 1 71 ? -1.500 3.462 12.153 1.00 96.81 71 TRP A O 1
ATOM 557 N N . ARG A 1 72 ? -0.807 5.364 11.187 1.00 96.88 72 ARG A N 1
ATOM 558 C CA . ARG A 1 72 ? -2.070 6.070 11.271 1.00 96.88 72 ARG A CA 1
ATOM 559 C C . ARG A 1 72 ? -2.403 6.708 9.938 1.00 96.88 72 ARG A C 1
ATOM 561 O O . ARG A 1 72 ? -1.576 7.383 9.327 1.00 96.88 72 ARG A O 1
ATOM 568 N N . LEU A 1 73 ? -3.626 6.486 9.486 1.00 96.00 73 LEU A N 1
ATOM 569 C CA . LEU A 1 73 ? -4.179 7.174 8.330 1.00 96.00 73 LEU A CA 1
ATOM 570 C C . LEU A 1 73 ? -4.707 8.534 8.772 1.00 96.00 73 LEU A C 1
ATOM 572 O O . LEU A 1 73 ? -5.365 8.646 9.807 1.00 96.00 73 LEU A O 1
ATOM 576 N N . ASN A 1 74 ? -4.461 9.563 7.965 1.00 95.25 74 ASN A N 1
ATOM 577 C CA . ASN A 1 74 ? -5.180 10.819 8.132 1.00 95.25 74 ASN A CA 1
ATOM 578 C C . ASN A 1 74 ? -6.660 10.644 7.722 1.00 95.25 74 ASN A C 1
ATOM 580 O O . ASN A 1 74 ? -7.040 9.635 7.120 1.00 95.25 74 ASN A O 1
ATOM 584 N N . ALA A 1 75 ? -7.499 11.632 8.044 1.00 94.06 75 ALA A N 1
ATOM 585 C CA . ALA A 1 75 ? -8.937 11.560 7.774 1.00 94.06 75 ALA A CA 1
ATOM 586 C C . ALA A 1 75 ? -9.244 11.308 6.285 1.00 94.06 75 ALA A C 1
ATOM 588 O O . ALA A 1 75 ? -10.049 10.440 5.959 1.00 94.06 75 ALA A O 1
ATOM 589 N N . GLU A 1 76 ? -8.548 11.998 5.376 1.00 94.31 76 GLU A N 1
ATOM 590 C CA . GLU A 1 76 ? -8.739 11.831 3.930 1.00 94.31 76 GLU A CA 1
ATOM 591 C C . GLU A 1 76 ? -8.401 10.407 3.455 1.00 94.31 76 GLU A C 1
ATOM 593 O O . GLU A 1 76 ? -9.158 9.792 2.702 1.00 94.31 76 GLU A O 1
ATOM 598 N N . ALA A 1 77 ? -7.272 9.856 3.906 1.00 93.50 77 ALA A N 1
ATOM 599 C CA . ALA A 1 77 ? -6.834 8.510 3.565 1.00 93.50 77 ALA A CA 1
ATOM 600 C C . ALA A 1 77 ? -7.798 7.450 4.113 1.00 93.50 77 ALA A C 1
ATOM 602 O O . ALA A 1 77 ? -8.131 6.502 3.400 1.00 93.50 77 ALA A O 1
ATOM 603 N N . ALA A 1 78 ? -8.279 7.627 5.347 1.00 93.00 78 ALA A N 1
ATOM 604 C CA . ALA A 1 78 ? -9.260 6.739 5.960 1.00 93.00 78 ALA A CA 1
ATOM 605 C C . ALA A 1 78 ? -10.585 6.729 5.176 1.00 93.00 78 ALA A C 1
ATOM 607 O O . ALA A 1 78 ? -11.079 5.652 4.829 1.00 93.00 78 ALA A O 1
ATOM 608 N N . GLU A 1 79 ? -11.113 7.905 4.813 1.00 93.69 79 GLU A N 1
ATOM 609 C CA . GLU A 1 79 ? -12.312 8.013 3.970 1.00 93.69 79 GLU A CA 1
ATOM 610 C C . GLU A 1 79 ? -12.106 7.349 2.608 1.00 93.69 79 GLU A C 1
ATOM 612 O O . GLU A 1 79 ? -12.955 6.584 2.145 1.00 93.69 79 GLU A O 1
ATOM 617 N N . ARG A 1 80 ? -10.947 7.568 1.976 1.00 92.88 80 ARG A N 1
ATOM 618 C CA . ARG A 1 80 ? -10.638 6.974 0.672 1.00 92.88 80 ARG A CA 1
ATOM 619 C C . ARG A 1 80 ? -10.613 5.448 0.728 1.00 92.88 80 ARG A C 1
ATOM 621 O O . ARG A 1 80 ? -11.196 4.800 -0.144 1.00 92.88 80 ARG A O 1
ATOM 628 N N . ILE A 1 81 ? -9.976 4.859 1.744 1.00 91.75 81 ILE A N 1
ATOM 629 C CA . ILE A 1 81 ? -9.979 3.399 1.932 1.00 91.75 81 ILE A CA 1
ATOM 630 C C . ILE A 1 81 ? -11.404 2.894 2.167 1.00 91.75 81 ILE A C 1
ATOM 632 O O . ILE A 1 81 ? -11.793 1.892 1.562 1.00 91.75 81 ILE A O 1
ATOM 636 N N . ARG A 1 82 ? -12.195 3.577 3.005 1.00 92.50 82 ARG A N 1
ATOM 637 C CA . ARG A 1 82 ? -13.583 3.189 3.292 1.00 92.50 82 ARG A CA 1
ATOM 638 C C . ARG A 1 82 ? -14.441 3.203 2.027 1.00 92.50 82 ARG A C 1
ATOM 640 O O . ARG A 1 82 ? -15.094 2.203 1.725 1.00 92.50 82 ARG A O 1
ATOM 647 N N . ALA A 1 83 ? -14.378 4.283 1.251 1.00 91.50 83 ALA A N 1
ATOM 648 C CA . ALA A 1 83 ? -15.081 4.410 -0.022 1.00 91.50 83 ALA A CA 1
ATOM 649 C C . ALA A 1 83 ? -14.663 3.306 -1.007 1.00 91.50 83 ALA A C 1
ATOM 651 O O . ALA A 1 83 ? -15.513 2.632 -1.587 1.00 91.50 83 ALA A O 1
ATOM 652 N N . MET A 1 84 ? -13.358 3.047 -1.138 1.00 90.69 84 MET A N 1
ATOM 653 C CA . MET A 1 84 ? -12.825 2.004 -2.017 1.00 90.69 84 MET A CA 1
ATOM 654 C C . MET A 1 84 ? -13.278 0.597 -1.601 1.00 90.69 84 MET A C 1
ATOM 656 O O . MET A 1 84 ? -13.673 -0.201 -2.452 1.00 90.69 84 MET A O 1
ATOM 660 N N . ARG A 1 85 ? -13.278 0.286 -0.298 1.00 90.31 85 ARG A N 1
ATOM 661 C CA . ARG A 1 85 ? -13.836 -0.971 0.228 1.00 90.31 85 ARG A CA 1
ATOM 662 C C . ARG A 1 85 ? -15.325 -1.093 -0.092 1.00 90.31 85 ARG A C 1
ATOM 664 O O . ARG A 1 85 ? -15.756 -2.170 -0.494 1.00 90.31 85 ARG A O 1
ATOM 671 N N . GLY A 1 86 ? -16.090 -0.009 0.047 1.00 91.44 86 GLY A N 1
ATOM 672 C CA . GLY A 1 86 ? -17.508 0.041 -0.317 1.00 91.44 86 GLY A CA 1
ATOM 673 C C . GLY A 1 86 ? -17.745 -0.273 -1.795 1.00 91.44 86 GLY A C 1
ATOM 674 O O . GLY A 1 86 ? -18.516 -1.178 -2.113 1.00 91.44 86 GLY A O 1
ATOM 675 N N . LEU A 1 87 ? -17.019 0.401 -2.692 1.00 90.12 87 LEU A N 1
ATOM 676 C CA . LEU A 1 87 ? -17.104 0.178 -4.139 1.00 90.12 87 LEU A CA 1
ATOM 677 C C . LEU A 1 87 ? -16.753 -1.264 -4.520 1.00 90.12 87 LEU A C 1
ATOM 679 O O . LEU A 1 87 ? -17.489 -1.907 -5.265 1.00 90.12 87 LEU A O 1
ATOM 683 N N . LEU A 1 88 ? -15.656 -1.799 -3.980 1.00 86.31 88 LEU A N 1
ATOM 684 C CA . LEU A 1 88 ? -15.189 -3.145 -4.318 1.00 86.31 88 LEU A CA 1
ATOM 685 C C . LEU A 1 88 ? -16.096 -4.243 -3.742 1.00 86.31 88 LEU A C 1
ATOM 687 O O . LEU A 1 88 ? -16.298 -5.261 -4.402 1.00 86.31 88 LEU A O 1
ATOM 691 N N . ARG A 1 89 ? -16.715 -4.028 -2.572 1.00 88.88 89 ARG A N 1
ATOM 692 C CA . ARG A 1 89 ? -17.789 -4.904 -2.067 1.00 88.88 89 ARG A CA 1
ATOM 693 C C . ARG A 1 89 ? -19.017 -4.865 -2.981 1.00 88.88 89 ARG A C 1
ATOM 695 O O . ARG A 1 89 ? -19.562 -5.919 -3.293 1.00 88.88 89 ARG A O 1
ATOM 702 N N . GLY A 1 90 ? -19.415 -3.677 -3.442 1.00 87.81 90 GLY A N 1
ATOM 703 C CA . GLY A 1 90 ? -20.534 -3.507 -4.373 1.00 87.81 90 GLY A CA 1
ATOM 704 C C . GLY A 1 90 ? -20.311 -4.225 -5.707 1.00 87.81 90 GLY A C 1
ATOM 705 O O . GLY A 1 90 ? -21.194 -4.938 -6.176 1.00 87.81 90 GLY A O 1
ATOM 706 N N . LEU A 1 91 ? -19.108 -4.111 -6.276 1.00 84.56 91 LEU A N 1
ATOM 707 C CA . LEU A 1 91 ? -18.730 -4.815 -7.506 1.00 84.56 91 LEU A CA 1
ATOM 708 C C . LEU A 1 91 ? -18.658 -6.335 -7.308 1.00 84.56 91 LEU A C 1
ATOM 710 O O . LEU A 1 91 ? -19.137 -7.085 -8.156 1.00 84.56 91 LEU A O 1
ATOM 714 N N . GLY A 1 92 ? -18.114 -6.800 -6.178 1.00 78.31 92 GLY A N 1
ATOM 715 C CA . GLY A 1 92 ? -18.074 -8.227 -5.847 1.00 78.31 92 GLY A CA 1
ATOM 716 C C . GLY A 1 92 ? -19.468 -8.852 -5.726 1.00 78.31 92 GLY A C 1
ATOM 717 O O . GLY A 1 92 ? -19.686 -9.965 -6.198 1.00 78.31 92 GLY A O 1
ATOM 718 N N . ALA A 1 93 ? -20.433 -8.118 -5.164 1.00 70.56 93 ALA A N 1
ATOM 719 C CA . ALA A 1 93 ? -21.824 -8.562 -5.072 1.00 70.56 93 ALA A CA 1
ATOM 720 C C . ALA A 1 93 ? -22.522 -8.629 -6.445 1.00 70.56 93 ALA A C 1
ATOM 722 O O . ALA A 1 93 ? -23.341 -9.516 -6.673 1.00 70.56 93 ALA A O 1
ATOM 723 N N . GLN A 1 94 ? -22.179 -7.730 -7.373 1.00 63.53 94 GLN A N 1
ATOM 724 C CA . GLN A 1 94 ? -22.739 -7.716 -8.730 1.00 63.53 94 GLN A CA 1
ATOM 725 C C . GLN A 1 94 ? -22.144 -8.819 -9.623 1.00 63.53 94 GLN A C 1
ATOM 727 O O . GLN A 1 94 ? -22.861 -9.424 -10.419 1.00 63.53 94 GLN A O 1
ATOM 732 N N . GLY A 1 95 ? -20.856 -9.136 -9.460 1.0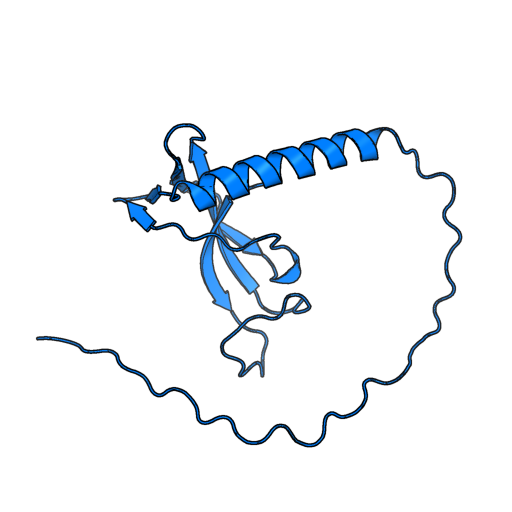0 57.12 95 GLY A N 1
ATOM 733 C CA . GLY A 1 95 ? -20.172 -10.177 -10.236 1.00 57.12 95 GLY A CA 1
ATOM 734 C C . GLY A 1 95 ? -20.593 -11.611 -9.895 1.00 57.12 95 GLY A C 1
ATOM 735 O O . GLY A 1 95 ? -20.538 -12.478 -10.760 1.00 57.12 95 GLY A O 1
ATOM 736 N N . ALA A 1 96 ? -21.072 -11.874 -8.675 1.00 55.84 96 ALA A N 1
ATOM 737 C CA . ALA A 1 96 ? -21.535 -13.208 -8.276 1.00 55.84 96 ALA A CA 1
ATOM 738 C C . ALA A 1 96 ? -22.884 -13.614 -8.915 1.00 55.84 96 ALA A C 1
ATOM 740 O O . ALA A 1 96 ? -23.216 -14.798 -8.939 1.00 55.84 96 ALA A O 1
ATOM 741 N N . GLY A 1 97 ? -23.655 -12.651 -9.439 1.00 52.75 97 GLY A N 1
ATOM 742 C CA . GLY A 1 97 ? -24.938 -12.891 -10.117 1.00 52.75 97 GLY A CA 1
ATOM 743 C C . GLY A 1 97 ? -24.852 -12.940 -11.646 1.00 52.75 97 GLY A C 1
ATOM 744 O O . GLY A 1 97 ? -25.744 -13.485 -12.296 1.00 52.75 97 GLY A O 1
ATOM 745 N N . ALA A 1 98 ? -23.779 -12.414 -12.240 1.00 52.91 98 ALA A N 1
ATOM 746 C CA . ALA A 1 98 ? -23.558 -12.450 -13.679 1.00 52.91 98 ALA A CA 1
ATOM 747 C C . ALA A 1 98 ? -22.853 -13.758 -14.062 1.00 52.91 98 ALA A C 1
ATOM 749 O O . ALA A 1 98 ? -21.643 -13.805 -14.277 1.00 52.91 98 ALA A O 1
ATOM 750 N N . LYS A 1 99 ? -23.624 -14.849 -14.145 1.00 49.81 99 LYS A N 1
ATOM 751 C CA . LYS A 1 99 ? -23.192 -16.059 -14.855 1.00 49.81 99 LYS A CA 1
ATOM 752 C C . LYS A 1 99 ? -22.802 -15.606 -16.263 1.00 49.81 99 LYS A C 1
ATOM 754 O O . LYS A 1 99 ? -23.660 -15.093 -16.975 1.00 49.81 99 LYS A O 1
ATOM 759 N N . ALA A 1 100 ? -21.520 -15.713 -16.607 1.00 50.16 100 ALA A N 1
ATOM 760 C CA . ALA A 1 100 ? -20.969 -15.276 -17.882 1.00 50.16 100 ALA A CA 1
ATOM 761 C C . ALA A 1 100 ? -21.751 -15.917 -19.040 1.00 50.16 100 ALA A C 1
ATOM 763 O O . ALA A 1 100 ? -21.503 -17.059 -19.420 1.00 50.16 100 ALA A O 1
ATOM 764 N N . ALA A 1 101 ? -22.739 -15.193 -19.559 1.00 50.69 101 ALA A N 1
ATOM 765 C CA . ALA A 1 101 ? -23.356 -15.495 -20.830 1.00 50.69 101 ALA A CA 1
ATOM 766 C C . ALA A 1 101 ? -22.368 -15.012 -21.891 1.00 50.69 101 ALA A C 1
ATOM 768 O O . ALA A 1 101 ? -22.267 -13.818 -22.151 1.00 50.69 101 ALA A O 1
ATOM 769 N N . ASP A 1 102 ? -21.573 -15.965 -22.369 1.00 54.03 102 ASP A N 1
ATOM 770 C CA . ASP A 1 102 ? -20.980 -16.022 -23.703 1.00 54.03 102 ASP A CA 1
ATOM 771 C C . ASP A 1 102 ? -20.528 -14.665 -24.274 1.00 54.03 102 ASP A C 1
ATOM 773 O O . ASP A 1 102 ? -21.188 -14.047 -25.111 1.00 54.03 102 ASP A O 1
ATOM 777 N N . ALA A 1 103 ? -19.384 -14.172 -23.792 1.00 43.91 103 ALA A N 1
ATOM 778 C CA . ALA A 1 103 ? -18.693 -13.084 -24.468 1.00 43.91 103 ALA A CA 1
ATOM 779 C C . ALA A 1 103 ? -17.924 -13.678 -25.665 1.00 43.91 103 ALA A C 1
ATOM 781 O O . ALA A 1 103 ? -17.080 -14.555 -25.455 1.00 43.91 103 ALA A O 1
ATOM 782 N N . PRO A 1 104 ? -18.183 -13.228 -26.906 1.00 47.19 104 PRO A N 1
ATOM 783 C CA . PRO A 1 104 ? -17.505 -13.752 -28.082 1.00 47.19 104 PRO A CA 1
ATOM 784 C C . PRO A 1 104 ? -16.001 -13.475 -28.000 1.00 47.19 104 PRO A C 1
ATOM 786 O O . PRO A 1 104 ? -15.569 -12.361 -27.694 1.00 47.19 104 PRO A O 1
ATOM 789 N N . LEU A 1 105 ? -15.214 -14.514 -28.288 1.00 44.94 105 LEU A N 1
ATOM 790 C CA . LEU A 1 105 ? -13.765 -14.461 -28.466 1.00 44.94 105 LEU A CA 1
ATOM 791 C C . LEU A 1 105 ? -13.422 -13.367 -29.482 1.00 44.94 105 LEU A C 1
ATOM 793 O O . LEU A 1 105 ? -13.658 -13.521 -30.679 1.00 44.94 105 LEU A O 1
ATOM 797 N N . VAL A 1 106 ? -12.868 -12.255 -29.003 1.00 50.34 106 VAL A N 1
ATOM 798 C CA . VAL A 1 106 ? -12.288 -11.239 -29.882 1.00 50.34 106 VAL A CA 1
ATOM 799 C C . VAL A 1 106 ? -11.036 -11.858 -30.519 1.00 50.34 106 VAL A C 1
ATOM 801 O O . VAL A 1 106 ? -10.176 -12.346 -29.779 1.00 50.34 106 VAL A O 1
ATOM 804 N N . PRO A 1 107 ? -10.916 -11.889 -31.860 1.00 44.03 107 PRO A N 1
ATOM 805 C CA . PRO A 1 107 ? -9.754 -12.461 -32.518 1.00 44.03 107 PRO A CA 1
ATOM 806 C C . PRO A 1 107 ? -8.485 -11.695 -32.141 1.00 44.03 107 PRO A C 1
ATOM 808 O O . PRO A 1 107 ? -8.445 -10.463 -32.120 1.00 44.03 107 PRO A O 1
ATOM 811 N N . ALA A 1 108 ? -7.444 -12.463 -31.842 1.00 54.75 108 ALA A N 1
ATOM 812 C CA . ALA A 1 108 ? -6.114 -11.983 -31.531 1.00 54.75 108 ALA A CA 1
ATOM 813 C C . ALA A 1 108 ? -5.442 -11.438 -32.795 1.00 54.75 108 ALA A C 1
ATOM 815 O O . ALA A 1 108 ? -4.748 -12.188 -33.465 1.00 54.75 108 ALA A O 1
ATOM 816 N N . GLU A 1 109 ? -5.636 -10.161 -33.133 1.00 53.75 109 GLU A N 1
ATOM 817 C CA . GLU A 1 109 ? -4.799 -9.502 -34.144 1.00 53.75 109 GLU A CA 1
ATOM 818 C C . GLU A 1 109 ? -4.912 -7.968 -34.121 1.00 53.75 109 GLU A C 1
ATOM 820 O O . GLU A 1 109 ? -5.533 -7.363 -34.983 1.00 53.75 109 GLU A O 1
ATOM 825 N N . ILE A 1 110 ? -4.262 -7.313 -33.149 1.00 50.31 110 ILE A N 1
ATOM 826 C CA . ILE A 1 110 ? -3.661 -5.982 -33.369 1.00 50.31 110 ILE A CA 1
ATOM 827 C C . ILE A 1 110 ? -2.298 -5.949 -32.663 1.00 50.31 110 ILE A C 1
ATOM 829 O O . ILE A 1 110 ? -2.111 -5.352 -31.605 1.00 50.31 110 ILE A O 1
ATOM 833 N N . ALA A 1 111 ? -1.317 -6.616 -33.271 1.00 51.72 111 ALA A N 1
ATOM 834 C CA . ALA A 1 111 ? 0.083 -6.255 -33.102 1.00 51.72 111 ALA A CA 1
ATOM 835 C C . ALA A 1 111 ? 0.329 -5.001 -33.957 1.00 51.72 111 ALA A C 1
ATOM 837 O O . ALA A 1 111 ? 0.476 -5.088 -35.173 1.00 51.72 111 ALA A O 1
ATOM 838 N N . GLY A 1 112 ? 0.303 -3.816 -33.343 1.00 47.19 112 GLY A N 1
ATOM 839 C CA . GLY A 1 112 ? 0.313 -2.561 -34.095 1.00 47.19 112 GLY A CA 1
ATOM 840 C C . GLY A 1 112 ? 0.980 -1.403 -33.366 1.00 47.19 112 GLY A C 1
ATOM 841 O O . GLY A 1 112 ? 0.296 -0.570 -32.795 1.00 47.19 112 GLY A O 1
ATOM 842 N N . ARG A 1 113 ? 2.316 -1.352 -33.467 1.00 41.56 113 ARG A N 1
ATOM 843 C CA . ARG A 1 113 ? 3.189 -0.161 -33.388 1.00 41.56 113 ARG A CA 1
ATOM 844 C C . ARG A 1 113 ? 2.992 0.789 -32.193 1.00 41.56 113 ARG A C 1
ATOM 846 O O . ARG A 1 113 ? 2.198 1.722 -32.243 1.00 41.56 113 ARG A O 1
ATOM 853 N N . CYS A 1 114 ? 3.885 0.685 -31.208 1.00 40.94 114 CYS A N 1
ATOM 854 C CA . CYS A 1 114 ? 4.268 1.857 -30.418 1.00 40.94 114 CYS A CA 1
ATOM 855 C C . CYS A 1 114 ? 4.997 2.852 -31.345 1.00 40.94 114 CYS A C 1
ATOM 857 O O . CYS A 1 114 ? 5.993 2.454 -31.957 1.00 40.94 114 CYS A O 1
ATOM 859 N N . PRO A 1 115 ? 4.557 4.116 -31.486 1.00 48.81 115 PRO A N 1
ATOM 860 C CA . PRO A 1 115 ? 5.378 5.128 -32.135 1.00 48.81 115 PRO A CA 1
ATOM 861 C C . PRO A 1 115 ? 6.630 5.373 -31.286 1.00 48.81 115 PRO A C 1
ATOM 863 O O . PRO A 1 115 ? 6.549 5.526 -30.065 1.00 48.81 115 PRO A O 1
ATOM 866 N N . ALA A 1 116 ? 7.792 5.382 -31.938 1.00 47.00 116 ALA A N 1
A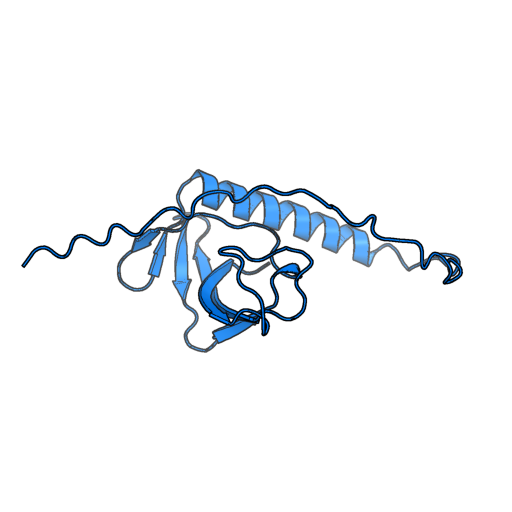TOM 867 C CA . ALA A 1 116 ? 9.037 5.802 -31.319 1.00 47.00 116 ALA A CA 1
ATOM 868 C C . ALA A 1 116 ? 8.884 7.268 -30.899 1.00 47.00 116 ALA A C 1
ATOM 870 O O . ALA A 1 116 ? 8.709 8.149 -31.739 1.00 47.00 116 ALA A O 1
ATOM 871 N N . VAL A 1 117 ? 8.895 7.524 -29.593 1.00 50.62 117 VAL A N 1
ATOM 872 C CA . VAL A 1 117 ? 8.935 8.884 -29.056 1.00 50.62 117 VAL A CA 1
ATOM 873 C C . VAL A 1 117 ? 10.393 9.334 -29.124 1.00 50.62 117 VAL A C 1
ATOM 875 O O . VAL A 1 117 ? 11.146 9.201 -28.162 1.00 50.62 117 VAL A O 1
ATOM 878 N N . GLU A 1 118 ? 10.827 9.785 -30.299 1.00 48.28 118 GLU A N 1
ATOM 879 C CA . GLU A 1 118 ? 12.093 10.500 -30.445 1.00 48.28 118 GLU A CA 1
ATOM 880 C C . GLU A 1 118 ? 11.916 11.912 -29.876 1.00 48.28 118 GLU A C 1
ATOM 882 O O . GLU A 1 118 ? 11.080 12.682 -30.343 1.00 48.28 118 GLU A O 1
ATOM 887 N N . GLY A 1 119 ? 12.695 12.249 -28.846 1.00 56.09 119 GLY A N 1
ATOM 888 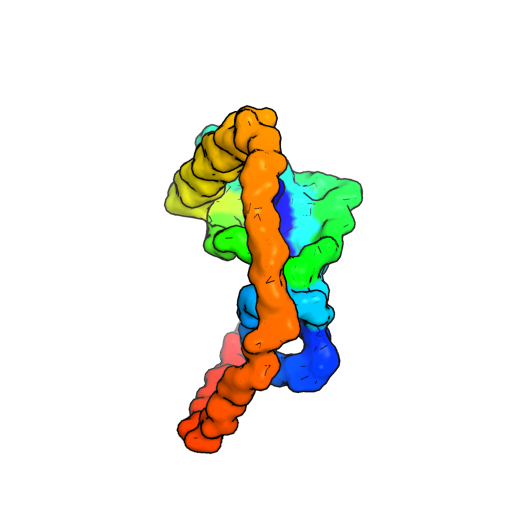C CA . GLY A 1 119 ? 12.803 13.623 -28.349 1.00 56.09 119 GLY A CA 1
ATOM 889 C C . GLY A 1 119 ? 12.155 13.894 -26.992 1.00 56.09 119 GLY A C 1
ATOM 890 O O . GLY A 1 119 ? 11.357 14.816 -26.860 1.00 56.09 119 GLY A O 1
ATOM 891 N N . LEU A 1 120 ? 12.552 13.163 -25.948 1.00 50.72 120 LEU A N 1
ATOM 892 C CA . LEU A 1 120 ? 12.474 13.696 -24.586 1.00 50.72 120 LEU A CA 1
ATOM 893 C C . LEU A 1 120 ? 13.852 14.237 -24.215 1.00 50.72 120 LEU A C 1
ATOM 895 O O . LEU A 1 120 ? 14.783 13.485 -23.932 1.00 50.72 120 LEU A O 1
ATOM 899 N N . GLY A 1 121 ? 13.977 15.564 -24.286 1.00 42.72 121 GLY A N 1
ATOM 900 C CA . GLY A 1 121 ? 15.143 16.289 -23.804 1.00 42.72 121 GLY A CA 1
ATOM 901 C C . GLY A 1 121 ? 15.461 15.917 -22.356 1.00 42.72 121 GLY A C 1
ATOM 902 O O . GLY A 1 121 ? 14.562 15.652 -21.556 1.00 42.72 121 GLY A O 1
ATOM 903 N N . MET A 1 122 ? 16.757 15.880 -22.040 1.00 47.00 122 MET A N 1
ATOM 904 C CA . MET A 1 122 ? 17.281 15.679 -20.690 1.00 47.00 122 MET A CA 1
ATOM 905 C C . MET A 1 122 ? 16.565 16.597 -19.695 1.00 47.00 122 MET A C 1
ATOM 907 O O . MET A 1 122 ? 16.818 17.799 -19.657 1.00 47.00 122 MET A O 1
ATOM 911 N N . ILE A 1 123 ? 15.698 16.025 -18.861 1.00 52.59 123 ILE A N 1
ATOM 912 C CA . ILE A 1 123 ? 15.243 16.692 -17.645 1.00 52.59 123 ILE A CA 1
ATOM 913 C C . ILE A 1 123 ? 16.395 16.558 -16.639 1.00 52.59 123 ILE A C 1
ATOM 915 O O . ILE A 1 123 ? 16.784 15.426 -16.332 1.00 52.59 123 ILE A O 1
ATOM 919 N N . PRO A 1 124 ? 16.989 17.661 -16.146 1.00 44.50 124 PRO A N 1
ATOM 920 C CA . PRO A 1 124 ? 18.052 17.579 -15.158 1.00 44.50 124 PRO A CA 1
ATOM 921 C C . PRO A 1 124 ? 17.530 16.910 -13.882 1.00 44.50 124 PRO A C 1
ATOM 923 O O . PRO A 1 124 ? 16.494 17.276 -13.329 1.00 44.50 124 PRO A O 1
ATOM 926 N N . SER A 1 125 ? 18.274 15.895 -13.451 1.00 41.69 125 SER A N 1
ATOM 927 C CA . SER A 1 125 ? 18.025 15.099 -12.253 1.00 41.69 125 SER A CA 1
ATOM 928 C C . SER A 1 125 ? 17.973 15.999 -11.008 1.00 41.69 125 SER A C 1
ATOM 930 O O . SER A 1 125 ? 18.921 16.763 -10.799 1.00 41.69 125 SER A O 1
ATOM 932 N N . PRO A 1 126 ? 16.926 15.944 -10.159 1.00 47.75 126 PRO A N 1
ATOM 933 C CA . PRO A 1 126 ? 16.943 16.654 -8.890 1.00 47.75 126 PRO A CA 1
ATOM 934 C C . PRO A 1 126 ? 17.980 15.997 -7.974 1.00 47.75 126 PRO A C 1
ATOM 936 O O . PRO A 1 126 ? 17.784 14.910 -7.426 1.00 47.75 126 PRO A O 1
ATOM 939 N N . ALA A 1 127 ? 19.127 16.660 -7.848 1.00 49.03 127 ALA A N 1
ATOM 940 C CA . ALA A 1 127 ? 20.177 16.280 -6.928 1.00 49.03 127 ALA A CA 1
ATOM 941 C C . ALA A 1 127 ? 19.671 16.327 -5.475 1.00 49.03 127 ALA A C 1
ATOM 943 O O . ALA A 1 127 ? 19.092 17.307 -5.014 1.00 49.03 127 ALA A O 1
ATOM 944 N N . ARG A 1 128 ? 19.923 15.210 -4.793 1.00 49.31 128 ARG A N 1
ATOM 945 C CA . ARG A 1 128 ? 19.995 14.957 -3.348 1.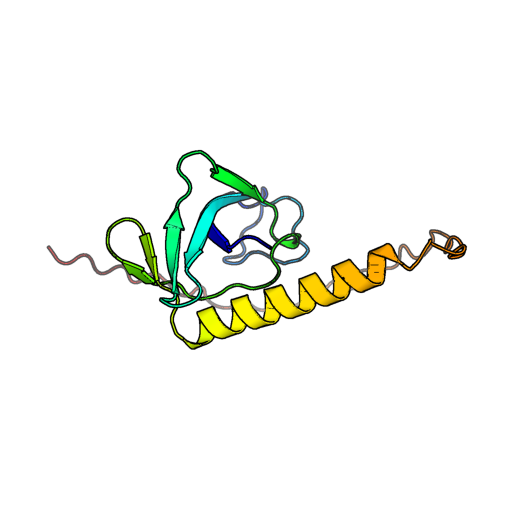00 49.31 128 ARG A CA 1
ATOM 946 C C . ARG A 1 128 ? 20.067 16.204 -2.451 1.00 49.31 128 ARG A C 1
ATOM 948 O O . ARG A 1 128 ? 20.986 17.005 -2.578 1.00 49.31 128 ARG A O 1
ATOM 955 N N . SER A 1 129 ? 19.235 16.227 -1.411 1.00 37.59 129 SER A N 1
ATOM 956 C CA . SER A 1 129 ? 19.584 16.880 -0.148 1.00 37.59 129 SER A CA 1
ATOM 957 C C . SER A 1 129 ? 19.233 15.946 1.010 1.00 37.59 129 SER A C 1
ATOM 959 O O . SER A 1 129 ? 18.080 15.841 1.418 1.00 37.59 129 SER A O 1
ATOM 961 N N . CYS A 1 130 ? 20.237 15.215 1.495 1.00 34.34 130 CYS A N 1
ATOM 962 C CA . CYS A 1 130 ? 20.228 14.643 2.835 1.00 34.34 130 CYS A CA 1
ATOM 963 C C . CYS A 1 130 ? 21.150 15.532 3.669 1.00 34.34 130 CYS A C 1
ATOM 965 O O . CYS A 1 130 ? 22.368 15.463 3.512 1.00 34.34 130 CYS A O 1
ATOM 967 N N . ALA A 1 131 ? 20.582 16.385 4.517 1.00 35.91 131 ALA A N 1
ATOM 968 C CA . ALA A 1 131 ? 21.339 17.032 5.577 1.00 35.91 131 ALA A CA 1
ATOM 969 C C . ALA A 1 131 ? 21.481 16.031 6.732 1.00 35.91 131 ALA A C 1
ATOM 971 O O . ALA A 1 131 ? 20.491 15.659 7.359 1.00 35.91 131 ALA A O 1
ATOM 972 N N . ALA A 1 132 ? 22.707 15.580 6.986 1.00 39.62 132 ALA A N 1
ATOM 973 C CA . ALA A 1 132 ? 23.087 15.033 8.278 1.00 39.62 132 ALA A CA 1
ATOM 974 C C . ALA A 1 132 ? 23.519 16.217 9.152 1.00 39.62 132 ALA A C 1
ATOM 976 O O . ALA A 1 132 ? 24.438 16.946 8.779 1.00 39.62 132 ALA A O 1
ATOM 977 N N . GLN A 1 133 ? 22.841 16.434 10.275 1.00 41.09 133 GLN A N 1
ATOM 978 C CA . GLN A 1 133 ? 23.382 17.246 11.361 1.00 41.09 133 GLN A CA 1
ATOM 979 C C . GLN A 1 133 ? 24.020 16.286 12.364 1.00 41.09 133 GLN A C 1
ATOM 981 O O . GLN A 1 133 ? 23.376 15.328 12.797 1.00 41.09 133 GLN A O 1
ATOM 986 N N . VAL A 1 134 ? 25.306 16.521 12.622 1.00 49.38 134 VAL A N 1
ATOM 987 C CA . VAL A 1 134 ? 26.074 15.961 13.742 1.00 49.38 134 VAL A CA 1
ATOM 988 C C . VAL A 1 134 ? 25.767 16.783 14.983 1.00 49.38 134 VAL A C 1
ATOM 990 O O . VAL A 1 134 ? 25.690 18.025 14.830 1.00 49.38 134 VAL A O 1
#